Protein AF-A0A848WMU5-F1 (afdb_monomer_lite)

pLDDT: mean 92.51, std 11.31, range [42.53, 98.75]

Secondary structure (DSSP, 8-state):
-HHHHHHHH-HHHHHHHHHHHHHHHHTTS----HHHHHHHHHHHHHHHHHHHTGGG-

Structure (mmCIF, N/CA/C/O backbone):
data_AF-A0A848WMU5-F1
#
_entry.id   AF-A0A848WMU5-F1
#
loop_
_atom_site.group_PDB
_atom_site.id
_atom_site.type_symbol
_atom_site.label_atom_id
_atom_site.label_alt_id
_atom_site.label_comp_id
_atom_site.label_asym_id
_atom_site.label_entity_id
_atom_site.label_seq_id
_atom_site.pdbx_PDB_ins_code
_atom_site.Cartn_x
_atom_site.Cartn_y
_atom_site.Cartn_z
_atom_site.occupancy
_atom_site.B_iso_or_equiv
_atom_site.auth_seq_id
_atom_site.auth_comp_id
_atom_site.auth_asym_id
_atom_site.auth_atom_id
_atom_site.pdbx_PDB_model_num
ATOM 1 N N . GLU A 1 1 ? 6.821 -0.914 11.745 1.00 82.62 1 GLU A N 1
ATOM 2 C CA . GLU A 1 1 ? 6.799 0.368 12.496 1.00 82.62 1 GLU A CA 1
ATOM 3 C C . GLU A 1 1 ? 6.215 1.561 11.713 1.00 82.62 1 GLU A C 1
ATOM 5 O O . GLU A 1 1 ? 5.098 1.963 12.019 1.00 82.62 1 GLU A O 1
ATOM 10 N N . MET A 1 2 ? 6.888 2.126 10.693 1.00 90.94 2 MET A N 1
ATOM 11 C CA . MET A 1 2 ? 6.403 3.359 10.025 1.00 90.94 2 MET A CA 1
ATOM 12 C C . MET A 1 2 ? 5.062 3.185 9.290 1.00 90.94 2 MET A C 1
ATOM 14 O O . MET A 1 2 ? 4.162 4.008 9.449 1.00 90.94 2 MET A O 1
ATOM 18 N N . ARG A 1 3 ? 4.891 2.085 8.543 1.00 88.25 3 ARG A N 1
ATOM 19 C CA . ARG A 1 3 ? 3.628 1.747 7.858 1.00 88.25 3 ARG A CA 1
ATOM 20 C C . ARG A 1 3 ? 2.440 1.714 8.822 1.00 88.25 3 ARG A C 1
ATOM 22 O O . ARG A 1 3 ? 1.426 2.353 8.577 1.00 88.25 3 ARG A O 1
ATOM 29 N N . GLU A 1 4 ? 2.575 1.000 9.938 1.00 91.38 4 GLU A N 1
ATOM 30 C CA . GLU A 1 4 ? 1.519 0.901 10.957 1.00 91.38 4 GLU A CA 1
ATOM 31 C C . GLU A 1 4 ? 1.193 2.258 11.576 1.00 91.38 4 GLU A C 1
ATOM 33 O O . GLU A 1 4 ? 0.029 2.563 11.827 1.00 91.38 4 GLU A O 1
ATOM 38 N N . ARG A 1 5 ? 2.211 3.091 11.814 1.00 95.50 5 ARG A N 1
ATOM 39 C CA . ARG A 1 5 ? 2.018 4.444 12.335 1.00 95.50 5 ARG A CA 1
ATOM 40 C C . ARG A 1 5 ? 1.226 5.315 11.355 1.00 95.50 5 ARG A C 1
ATOM 42 O O . ARG A 1 5 ? 0.310 6.008 11.789 1.00 95.50 5 ARG A O 1
ATOM 49 N N . LEU A 1 6 ? 1.536 5.254 10.058 1.00 94.25 6 LEU A N 1
ATOM 50 C CA . LEU A 1 6 ? 0.783 5.962 9.015 1.00 94.25 6 LEU A CA 1
ATOM 51 C C . LEU A 1 6 ? -0.664 5.456 8.921 1.00 94.25 6 LEU A C 1
ATOM 53 O O . LEU A 1 6 ? -1.594 6.262 8.948 1.00 94.25 6 LEU A O 1
ATOM 57 N N . ALA A 1 7 ? -0.857 4.135 8.921 1.00 92.56 7 ALA A N 1
ATOM 58 C CA . ALA A 1 7 ? -2.177 3.508 8.867 1.00 92.56 7 ALA A CA 1
ATOM 59 C C . ALA A 1 7 ? -3.057 3.863 10.080 1.00 92.56 7 ALA A C 1
ATOM 61 O O . ALA A 1 7 ? -4.262 4.061 9.937 1.00 92.56 7 ALA A O 1
ATOM 62 N N . LYS A 1 8 ? -2.463 3.977 11.277 1.00 92.81 8 LYS A N 1
ATOM 63 C CA . LYS A 1 8 ? -3.156 4.433 12.495 1.00 92.81 8 LYS A CA 1
ATOM 64 C C . LYS A 1 8 ? -3.528 5.913 12.434 1.00 92.81 8 LYS A C 1
ATOM 66 O O . LYS A 1 8 ? -4.595 6.277 12.912 1.00 92.81 8 LYS A O 1
ATOM 71 N N . LEU A 1 9 ? -2.657 6.753 11.872 1.00 96.81 9 LEU A N 1
ATOM 72 C CA . LEU A 1 9 ? -2.883 8.196 11.782 1.00 96.81 9 LEU A CA 1
ATOM 73 C C . LEU A 1 9 ? -3.963 8.542 10.751 1.00 96.81 9 LEU A C 1
ATOM 75 O O . LEU A 1 9 ? -4.813 9.388 11.010 1.00 96.81 9 LEU A O 1
ATOM 79 N N . ASN A 1 10 ? -3.914 7.911 9.576 1.00 96.12 10 ASN A N 1
ATOM 80 C CA . ASN A 1 10 ? -4.911 8.087 8.530 1.00 96.12 10 ASN A CA 1
ATOM 81 C C . ASN A 1 10 ? -4.942 6.849 7.608 1.00 96.12 10 ASN A C 1
ATOM 83 O O . ASN A 1 10 ? -4.131 6.756 6.675 1.00 96.12 10 ASN A O 1
ATOM 87 N N . PRO A 1 11 ? -5.866 5.897 7.835 1.00 93.06 11 PRO A N 1
ATOM 88 C CA . PRO A 1 11 ? -5.942 4.676 7.033 1.00 93.06 11 PRO A CA 1
ATOM 89 C C . PRO A 1 11 ? -6.333 4.971 5.582 1.00 93.06 11 PRO A C 1
ATOM 91 O O . PRO A 1 11 ? -5.771 4.379 4.666 1.00 93.06 11 PRO A O 1
ATOM 94 N N . GLN A 1 12 ? -7.205 5.957 5.3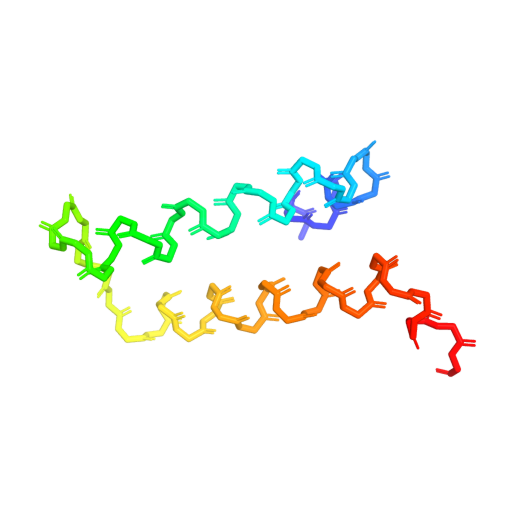50 1.00 95.31 12 GLN A N 1
ATOM 95 C CA . GLN A 1 12 ? -7.650 6.316 4.004 1.00 95.31 12 GLN A CA 1
ATOM 96 C C . GLN A 1 12 ? -6.518 6.926 3.169 1.00 95.31 12 GLN A C 1
ATOM 98 O O . GLN A 1 12 ? -6.341 6.573 2.005 1.00 95.31 12 GLN A O 1
ATOM 103 N N . ALA A 1 13 ? -5.730 7.834 3.750 1.00 96.88 13 ALA A N 1
ATOM 104 C CA . ALA A 1 13 ? -4.571 8.403 3.066 1.00 96.88 13 ALA A CA 1
ATOM 105 C C . ALA A 1 13 ? -3.491 7.344 2.807 1.00 96.88 13 ALA A C 1
ATOM 107 O O . ALA A 1 13 ? -2.868 7.354 1.747 1.00 96.88 13 ALA A O 1
ATOM 108 N N . SER A 1 14 ? -3.304 6.414 3.747 1.00 96.56 14 SER A N 1
ATOM 109 C CA . SER A 1 14 ? -2.350 5.312 3.601 1.00 96.56 14 SER A CA 1
ATOM 110 C C . SER A 1 14 ? -2.748 4.368 2.461 1.00 96.56 14 SER A C 1
ATOM 112 O O . SER A 1 14 ? -1.903 4.048 1.629 1.00 96.56 14 SER A O 1
ATOM 114 N N . ALA A 1 15 ? -4.031 3.999 2.357 1.00 95.94 15 ALA A N 1
ATOM 115 C CA . ALA A 1 15 ? -4.546 3.184 1.252 1.00 95.94 15 ALA A CA 1
ATOM 116 C C . ALA A 1 15 ? -4.358 3.882 -0.105 1.00 95.94 15 ALA A C 1
ATOM 118 O O . ALA A 1 15 ? -3.838 3.299 -1.052 1.00 95.94 15 ALA A O 1
ATOM 119 N N . ARG A 1 16 ? -4.679 5.183 -0.188 1.00 96.94 16 ARG A N 1
ATOM 120 C CA . ARG A 1 16 ? -4.450 5.975 -1.411 1.00 96.94 16 ARG A CA 1
ATOM 121 C C . ARG A 1 16 ? -2.976 6.009 -1.819 1.00 96.94 16 ARG A C 1
ATOM 123 O O . ARG A 1 16 ? -2.680 5.949 -3.009 1.00 96.94 16 ARG A O 1
ATOM 130 N N . MET A 1 17 ? -2.060 6.122 -0.856 1.00 97.56 17 MET A N 1
ATOM 131 C CA . MET A 1 17 ? -0.621 6.094 -1.124 1.00 97.56 17 MET A CA 1
ATOM 132 C C . MET A 1 17 ? -0.182 4.736 -1.680 1.00 97.56 17 MET A C 1
ATOM 134 O O . MET A 1 17 ? 0.531 4.707 -2.681 1.00 97.56 17 MET A O 1
ATOM 138 N N . ALA A 1 18 ? -0.632 3.634 -1.071 1.00 97.38 18 ALA A N 1
ATOM 139 C CA . ALA A 1 18 ? -0.335 2.287 -1.551 1.00 97.38 18 ALA A CA 1
ATOM 140 C C . ALA A 1 18 ? -0.841 2.087 -2.991 1.00 97.38 18 ALA A C 1
ATOM 142 O O . ALA A 1 18 ? -0.064 1.711 -3.867 1.00 97.38 18 ALA A O 1
ATOM 143 N N . ASN A 1 19 ? -2.088 2.480 -3.268 1.00 97.69 19 ASN A N 1
ATOM 144 C CA . ASN A 1 19 ? -2.679 2.396 -4.606 1.00 97.69 19 ASN A CA 1
ATOM 145 C C . ASN A 1 19 ? -1.920 3.236 -5.639 1.00 97.69 19 ASN A C 1
ATOM 147 O O . ASN A 1 19 ? -1.747 2.807 -6.776 1.00 97.69 19 ASN A O 1
ATOM 151 N N . ARG A 1 20 ? -1.411 4.415 -5.259 1.00 98.44 20 ARG A N 1
ATOM 152 C CA . ARG A 1 20 ? -0.625 5.259 -6.171 1.0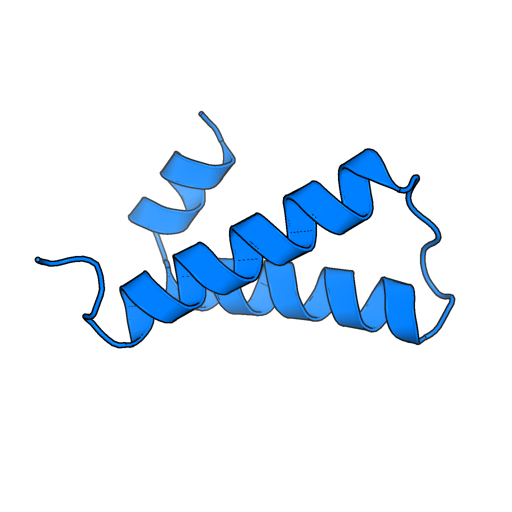0 98.44 20 ARG A CA 1
ATOM 153 C C . ARG A 1 20 ? 0.723 4.632 -6.530 1.00 98.44 20 ARG A C 1
ATOM 155 O O . ARG A 1 20 ? 1.186 4.807 -7.654 1.00 98.44 20 ARG A O 1
ATOM 162 N N . LEU A 1 21 ? 1.354 3.930 -5.591 1.00 98.31 21 LEU A N 1
ATOM 163 C CA . LEU A 1 21 ? 2.604 3.208 -5.836 1.00 98.31 21 LEU A CA 1
ATOM 164 C C . LEU A 1 21 ? 2.376 1.972 -6.715 1.00 98.31 21 LEU A C 1
ATOM 166 O O . LEU A 1 21 ? 3.172 1.730 -7.619 1.00 98.31 21 LEU A O 1
ATOM 170 N N . LEU A 1 22 ? 1.272 1.246 -6.505 1.00 98.44 22 LEU A N 1
ATOM 171 C CA . LEU A 1 22 ? 0.864 0.143 -7.380 1.00 98.44 22 LEU A CA 1
ATOM 172 C C . LEU A 1 22 ? 0.600 0.647 -8.801 1.00 98.44 22 LEU A C 1
ATOM 174 O O . LEU A 1 22 ? 1.181 0.134 -9.748 1.00 98.44 22 LEU A O 1
ATOM 178 N N . GLU A 1 23 ? -0.155 1.737 -8.946 1.00 98.69 23 GLU A N 1
ATOM 179 C CA . GLU A 1 23 ? -0.402 2.362 -10.247 1.00 98.69 23 GLU A CA 1
ATOM 180 C C . GLU A 1 23 ? 0.899 2.830 -10.924 1.00 98.69 23 GLU A C 1
ATOM 182 O O . GLU A 1 23 ? 1.043 2.725 -12.140 1.00 98.69 23 GLU A O 1
ATOM 187 N N . ALA A 1 24 ? 1.858 3.366 -10.164 1.00 98.75 24 ALA A N 1
ATOM 188 C CA . ALA A 1 24 ? 3.160 3.740 -10.710 1.00 98.75 24 ALA A CA 1
ATOM 189 C C . ALA A 1 24 ? 3.932 2.522 -11.241 1.00 98.75 24 ALA A C 1
ATOM 191 O O . ALA A 1 24 ? 4.614 2.653 -12.257 1.00 98.75 24 ALA A O 1
ATOM 192 N N . SER A 1 25 ? 3.790 1.362 -10.591 1.00 98.38 25 SER A N 1
ATOM 193 C CA . SER A 1 25 ? 4.331 0.095 -11.085 1.00 98.38 25 SER A CA 1
ATOM 194 C C . SER A 1 25 ? 3.611 -0.393 -12.339 1.00 98.38 25 SER A C 1
ATOM 196 O O . SER A 1 25 ? 4.273 -0.763 -13.301 1.00 98.38 25 SER A O 1
ATOM 198 N N . ASP A 1 26 ? 2.279 -0.345 -12.366 1.00 98.31 26 ASP A N 1
ATOM 199 C CA . ASP A 1 26 ? 1.472 -0.800 -13.508 1.00 98.31 26 ASP A CA 1
ATOM 200 C C . ASP A 1 26 ? 1.655 0.074 -14.762 1.00 98.31 26 ASP A C 1
ATOM 202 O O . ASP A 1 26 ? 1.407 -0.368 -15.882 1.00 98.31 26 ASP A O 1
ATOM 206 N N . ARG A 1 27 ? 2.065 1.336 -14.580 1.00 98.50 27 ARG A N 1
ATOM 207 C CA . ARG A 1 27 ? 2.318 2.307 -15.658 1.00 98.50 27 ARG A CA 1
ATOM 208 C C . ARG A 1 27 ? 3.796 2.460 -16.025 1.00 98.50 27 ARG A C 1
ATOM 210 O O . ARG A 1 27 ? 4.140 3.431 -16.698 1.00 98.50 27 ARG A O 1
ATOM 217 N N . ASP A 1 28 ? 4.664 1.571 -15.546 1.00 97.94 28 ASP A N 1
ATOM 218 C CA . ASP A 1 28 ? 6.112 1.600 -15.797 1.00 97.94 28 ASP A CA 1
ATOM 219 C C . ASP A 1 28 ? 6.813 2.907 -15.361 1.00 97.94 28 ASP A C 1
ATOM 221 O O . ASP A 1 28 ? 7.882 3.264 -15.860 1.00 97.94 28 ASP A O 1
ATOM 225 N N . TYR A 1 29 ? 6.239 3.649 -14.408 1.00 98.38 29 TYR A N 1
ATOM 226 C CA . TYR A 1 29 ? 6.886 4.828 -13.816 1.00 98.38 29 TYR A CA 1
ATOM 227 C C . TYR A 1 29 ? 7.874 4.457 -12.710 1.00 98.38 29 TYR A C 1
ATOM 229 O O . TYR A 1 29 ? 8.745 5.255 -12.358 1.00 98.38 29 TYR A O 1
ATOM 237 N N . TRP A 1 30 ? 7.730 3.261 -12.144 1.00 98.44 30 TRP A N 1
ATOM 238 C CA . TRP A 1 30 ? 8.589 2.723 -11.101 1.00 98.44 30 TRP A CA 1
ATOM 239 C C . TRP A 1 30 ? 8.631 1.197 -11.207 1.00 98.44 30 TRP A C 1
ATOM 241 O O . TRP A 1 30 ? 7.589 0.571 -11.322 1.00 98.44 30 TRP A O 1
ATOM 251 N N . THR A 1 31 ? 9.815 0.586 -11.153 1.00 98.19 31 THR A N 1
ATOM 252 C CA . THR A 1 31 ? 9.977 -0.874 -11.287 1.00 98.19 31 THR A CA 1
ATOM 253 C C . THR A 1 31 ? 10.635 -1.440 -10.024 1.00 98.19 31 THR A C 1
ATOM 255 O O . THR A 1 31 ? 11.863 -1.551 -9.980 1.00 98.19 31 THR A O 1
ATOM 258 N N . PRO A 1 32 ? 9.863 -1.727 -8.960 1.00 98.00 32 PRO A N 1
ATOM 259 C CA . PRO A 1 32 ? 10.393 -2.378 -7.764 1.00 98.00 32 PRO A CA 1
ATOM 260 C C . PRO A 1 32 ? 10.813 -3.827 -8.044 1.00 98.00 32 PRO A C 1
ATOM 262 O O . PRO A 1 32 ? 10.389 -4.436 -9.028 1.00 98.00 32 PRO A O 1
ATOM 265 N N . ASP A 1 33 ? 11.617 -4.402 -7.150 1.00 98.56 33 ASP A N 1
ATOM 266 C CA . ASP A 1 33 ? 11.809 -5.852 -7.134 1.00 98.56 33 ASP A CA 1
ATOM 267 C C . ASP A 1 33 ? 10.521 -6.590 -6.715 1.00 98.56 33 ASP A C 1
ATOM 269 O O . ASP A 1 33 ? 9.553 -5.999 -6.222 1.00 98.56 33 ASP A O 1
ATOM 273 N N . GLY A 1 34 ? 10.501 -7.905 -6.951 1.00 98.00 34 GLY A N 1
ATOM 274 C CA . GLY A 1 34 ? 9.319 -8.732 -6.704 1.00 98.00 34 GLY A CA 1
ATOM 275 C C . GLY A 1 34 ? 8.881 -8.739 -5.238 1.00 98.00 34 GLY A C 1
ATOM 276 O O . GLY A 1 34 ? 7.686 -8.648 -4.969 1.00 98.00 34 GLY A O 1
ATOM 277 N N . GLU A 1 35 ? 9.834 -8.778 -4.304 1.00 98.25 35 GLU A N 1
ATOM 278 C CA . GLU A 1 35 ? 9.558 -8.763 -2.862 1.00 98.25 35 GLU A CA 1
ATOM 279 C C . GLU A 1 35 ? 8.893 -7.447 -2.438 1.00 98.25 35 GLU A C 1
ATOM 281 O O . GLU A 1 35 ? 7.893 -7.441 -1.718 1.00 98.25 35 GLU A O 1
ATOM 286 N N . THR A 1 36 ? 9.394 -6.321 -2.944 1.00 97.50 36 THR A N 1
ATOM 287 C CA . THR A 1 36 ? 8.828 -4.996 -2.685 1.00 97.50 36 THR A CA 1
ATOM 288 C C . THR A 1 36 ? 7.424 -4.866 -3.274 1.00 97.50 36 THR A C 1
ATOM 290 O O . THR A 1 36 ? 6.529 -4.335 -2.609 1.00 97.50 36 THR A O 1
ATOM 293 N N . LEU A 1 37 ? 7.201 -5.356 -4.499 1.00 98.25 37 LEU A N 1
ATOM 294 C CA . LEU A 1 37 ? 5.884 -5.318 -5.141 1.00 98.25 37 LEU A CA 1
ATOM 295 C C . LEU A 1 37 ? 4.858 -6.173 -4.387 1.00 98.25 37 LEU A C 1
ATOM 297 O O . LEU A 1 37 ? 3.730 -5.735 -4.165 1.00 98.25 37 LEU A O 1
ATOM 301 N N . GLU A 1 38 ? 5.247 -7.374 -3.964 1.00 98.25 38 GLU A N 1
ATOM 302 C CA . GLU A 1 38 ? 4.398 -8.262 -3.170 1.00 98.25 38 GLU A CA 1
ATOM 303 C C . GLU A 1 38 ? 4.080 -7.655 -1.798 1.00 98.25 38 GLU A C 1
ATOM 305 O O . GLU A 1 38 ? 2.918 -7.593 -1.394 1.00 98.25 38 GLU A O 1
ATOM 310 N N . GLY A 1 39 ? 5.088 -7.108 -1.111 1.00 97.12 39 GLY A N 1
ATOM 311 C CA . GLY A 1 39 ? 4.899 -6.410 0.159 1.00 97.12 39 GLY A CA 1
ATOM 312 C C . GLY A 1 39 ? 3.950 -5.212 0.049 1.00 97.12 39 GLY A C 1
ATOM 313 O O . GLY A 1 39 ? 3.171 -4.955 0.971 1.00 97.12 39 GLY A O 1
ATOM 314 N N . LEU A 1 40 ? 3.978 -4.499 -1.081 1.00 96.88 40 LEU A N 1
ATOM 315 C CA . LEU A 1 40 ? 3.074 -3.386 -1.355 1.00 96.88 40 LEU A CA 1
ATOM 316 C C . LEU A 1 40 ? 1.632 -3.849 -1.603 1.00 96.88 40 LEU A C 1
ATOM 318 O O . LEU A 1 40 ? 0.717 -3.229 -1.063 1.00 96.88 40 LEU A O 1
ATOM 322 N N . ARG A 1 41 ? 1.428 -4.938 -2.357 1.00 97.75 41 ARG A N 1
ATOM 323 C CA . ARG A 1 41 ? 0.100 -5.542 -2.580 1.00 97.75 41 ARG A CA 1
ATOM 324 C C . ARG A 1 41 ? -0.528 -5.990 -1.262 1.00 97.75 41 ARG A C 1
ATOM 326 O O . ARG A 1 41 ? -1.584 -5.494 -0.897 1.00 97.75 41 ARG A O 1
ATOM 333 N N . ASN A 1 42 ? 0.212 -6.763 -0.467 1.00 96.88 42 ASN A N 1
ATOM 334 C CA . ASN A 1 42 ? -0.234 -7.205 0.858 1.00 96.88 42 ASN A CA 1
ATOM 335 C C . ASN A 1 42 ? -0.564 -6.027 1.795 1.00 96.88 42 ASN A C 1
ATOM 337 O O . ASN A 1 42 ? -1.441 -6.115 2.653 1.00 96.88 42 ASN A O 1
ATOM 341 N N . ALA A 1 43 ? 0.171 -4.915 1.679 1.00 94.56 43 ALA A N 1
ATOM 342 C CA . ALA A 1 43 ? -0.112 -3.716 2.458 1.00 94.56 43 ALA A CA 1
ATOM 343 C C . ALA A 1 43 ? -1.378 -2.988 1.987 1.00 94.56 43 ALA A C 1
ATOM 345 O O . ALA A 1 43 ? -2.078 -2.440 2.836 1.00 94.56 43 ALA A O 1
ATOM 346 N N . ALA A 1 44 ? -1.646 -2.951 0.680 1.00 96.06 44 ALA A N 1
ATOM 347 C CA . ALA A 1 44 ? -2.864 -2.371 0.126 1.00 96.06 44 ALA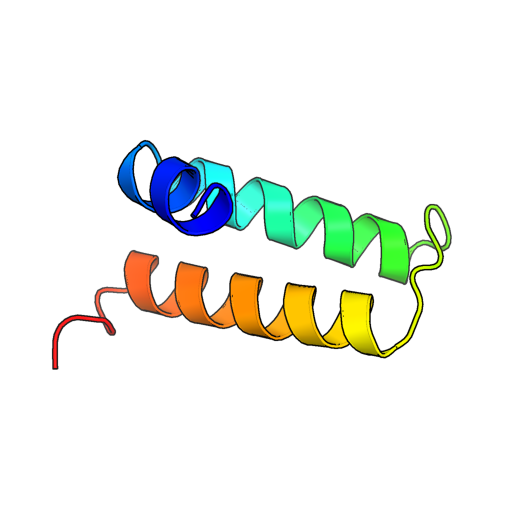 A CA 1
ATOM 348 C C . ALA A 1 44 ? -4.097 -3.166 0.578 1.00 96.06 44 ALA A C 1
ATOM 350 O O . ALA A 1 44 ? -4.997 -2.562 1.158 1.00 96.06 44 ALA A O 1
ATOM 351 N N . ASP A 1 45 ? -4.060 -4.496 0.455 1.00 95.50 45 ASP A N 1
ATOM 352 C CA . ASP A 1 45 ? -5.153 -5.393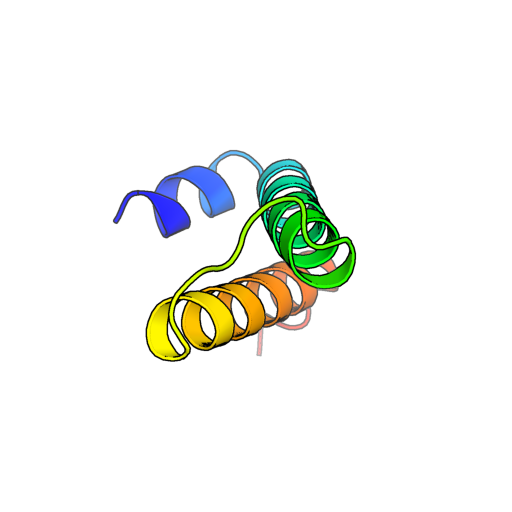 0.860 1.00 95.50 45 ASP A CA 1
ATOM 353 C C . ASP A 1 45 ? -5.498 -5.212 2.349 1.00 95.50 45 ASP A C 1
ATOM 355 O O . ASP A 1 45 ? -6.627 -4.899 2.714 1.00 95.50 45 ASP A O 1
ATOM 359 N N . ALA A 1 46 ? -4.494 -5.257 3.233 1.00 93.62 46 ALA A N 1
ATOM 360 C CA . ALA A 1 46 ? -4.713 -5.074 4.671 1.00 93.62 46 ALA A CA 1
ATOM 361 C C . ALA A 1 46 ? -5.238 -3.669 5.045 1.00 93.62 46 ALA A C 1
ATOM 363 O O . ALA A 1 46 ? -5.864 -3.478 6.094 1.00 93.62 46 ALA A O 1
ATOM 364 N N . LEU A 1 47 ? -4.930 -2.649 4.237 1.00 93.75 47 LEU A N 1
ATOM 365 C CA . LEU A 1 47 ? -5.467 -1.300 4.422 1.00 93.75 47 LEU A CA 1
ATOM 366 C C . LEU A 1 47 ? -6.919 -1.208 3.943 1.00 93.75 47 LEU A C 1
ATOM 368 O O . LEU A 1 47 ? -7.693 -0.478 4.564 1.00 93.75 47 LEU A O 1
ATOM 372 N N . GLU A 1 48 ? -7.278 -1.933 2.887 1.00 92.94 48 GLU A N 1
ATOM 373 C CA . GLU A 1 48 ? -8.641 -2.046 2.369 1.00 92.94 48 GLU A CA 1
ATOM 374 C C . GLU A 1 48 ? -9.544 -2.782 3.365 1.00 92.94 48 GLU A C 1
ATOM 376 O O . GLU A 1 48 ? -10.522 -2.189 3.819 1.00 92.94 48 GLU A O 1
ATOM 381 N N . ASP A 1 49 ? -9.124 -3.944 3.878 1.00 92.56 49 ASP A N 1
ATOM 382 C CA . ASP A 1 49 ? -9.831 -4.681 4.942 1.00 92.56 49 ASP A CA 1
ATOM 383 C C . ASP A 1 49 ? -10.142 -3.791 6.157 1.00 92.56 49 ASP A C 1
ATOM 385 O O . ASP A 1 49 ? -11.220 -3.827 6.762 1.00 92.56 49 ASP A O 1
ATOM 389 N N . ARG A 1 50 ? -9.180 -2.941 6.533 1.00 88.31 50 ARG A N 1
ATOM 390 C CA . ARG A 1 50 ? -9.334 -1.997 7.644 1.00 88.31 50 ARG A CA 1
ATOM 391 C C . ARG A 1 50 ? -10.337 -0.885 7.334 1.00 88.31 50 ARG A C 1
ATOM 393 O O . ARG A 1 50 ? -10.999 -0.413 8.258 1.00 88.31 50 ARG A O 1
ATOM 400 N N . LEU A 1 51 ? -10.415 -0.426 6.088 1.00 89.75 51 LEU A N 1
ATOM 401 C CA . LEU A 1 51 ? -11.362 0.608 5.660 1.00 89.75 51 LEU A CA 1
ATOM 402 C C . LEU A 1 51 ? -12.781 0.062 5.512 1.00 89.75 51 LEU A C 1
ATOM 404 O O . LEU A 1 51 ? -13.731 0.765 5.850 1.00 89.75 51 LEU A O 1
ATOM 408 N N . GLU A 1 52 ? -12.911 -1.178 5.05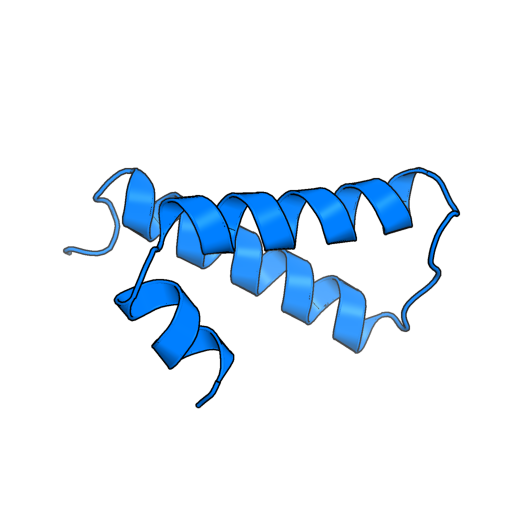4 1.00 89.50 52 GLU A N 1
ATOM 409 C CA . GLU A 1 52 ? -14.188 -1.879 4.918 1.00 89.50 52 GLU A CA 1
ATOM 410 C C . GLU A 1 52 ? -14.752 -2.350 6.267 1.00 89.50 52 GLU A C 1
ATOM 412 O O . GLU A 1 52 ? -15.916 -2.734 6.362 1.00 89.50 52 GLU A O 1
ATOM 417 N N . GLY A 1 53 ? -13.956 -2.261 7.339 1.00 81.19 53 GLY A N 1
ATOM 418 C CA . GLY A 1 53 ? -14.354 -2.675 8.684 1.00 81.19 53 GLY A CA 1
ATOM 419 C C . GLY A 1 53 ? -14.263 -4.186 8.91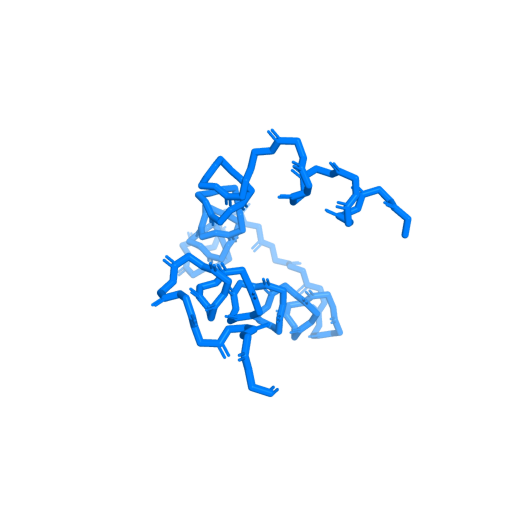1 1.00 81.19 53 GLY A C 1
ATOM 420 O O . GLY A 1 53 ? -14.736 -4.662 9.937 1.00 81.19 53 GLY A O 1
ATOM 421 N N . ILE A 1 54 ? -13.623 -4.917 7.995 1.00 71.38 54 ILE A N 1
ATOM 422 C CA . ILE A 1 54 ? -13.387 -6.367 8.065 1.00 71.38 54 ILE A CA 1
ATOM 423 C C . ILE A 1 54 ? -12.281 -6.693 9.085 1.00 71.38 54 ILE A C 1
ATOM 425 O O . ILE A 1 54 ? -12.250 -7.773 9.659 1.00 71.38 54 ILE A O 1
ATOM 429 N N . ALA A 1 55 ? -11.420 -5.726 9.421 1.00 58.19 55 ALA A N 1
ATOM 430 C CA . ALA A 1 55 ? -10.329 -5.895 10.389 1.00 58.19 55 ALA A CA 1
ATOM 431 C C . ALA A 1 55 ? -10.762 -6.051 11.874 1.00 58.19 55 ALA A C 1
ATOM 433 O O . ALA A 1 55 ? -9.930 -5.867 12.767 1.00 58.19 55 ALA A O 1
ATOM 434 N N . ALA A 1 56 ? -12.042 -6.322 12.150 1.00 48.47 56 ALA A N 1
ATOM 435 C CA . ALA A 1 56 ? -12.619 -6.445 13.490 1.00 48.47 56 ALA A CA 1
ATOM 436 C C . ALA A 1 56 ? -13.375 -7.774 13.715 1.00 48.47 56 ALA A C 1
ATOM 438 O O . ALA A 1 56 ? -14.379 -7.784 14.428 1.00 48.47 56 ALA A O 1
ATOM 439 N N . GLU A 1 57 ? -12.873 -8.876 13.152 1.00 42.53 57 GLU A N 1
ATOM 440 C CA . GLU A 1 57 ? -13.165 -10.250 13.603 1.00 42.53 57 GLU A CA 1
ATOM 441 C C . GLU A 1 57 ? -11.881 -10.982 14.018 1.00 42.53 57 GLU A C 1
ATOM 443 O O . GLU A 1 57 ? -10.838 -10.797 13.348 1.00 42.53 57 GLU A O 1
#

Sequence (57 aa):
EMRERLAKLNPQASARMANRLLEASDRDYWTPDGETLEGLRNAADALEDRLEGIAAE

Foldseek 3Di:
DVLVVVCVVPLPVSLVVLVVVLVCCVVVVDPDDPVVNVVSVVSNVVSVCVVVVVVPD

Radius of gyration: 11.75 Å; chains: 1; bounding box: 26×19×29 Å